Protein AF-T0N197-F1 (afdb_monomer_lite)

Foldseek 3Di:
DDWDKFFKAFQALHTFFIQTNVAFTAGPVLHTAWGADPQFIAGPVVLATAAGCDPQFGAGQCFAGQIGTPVDAAETDNDHDDGDDRDDDDDDDDRDDDPDDDDRPRHDDDYHPHHDPDHPVRSSVDD

Secondary structure (DSSP, 8-state):
-PPPEEEEE-TT--EEEEEETTTEEEETT--EEEEEETTEEEETTT--EEEEEETTEEE-TTS-EEEB-TTS--B---SPPPPPPPPPPPPPPPPPP-SSPPPP-SSPPPPBS-B-SS-HHHHHT--

Sequence (127 aa):
MALVLDPLYDKNANFVGWLEDRSYVFDRNLKWVAYIFNNYVWAVKTQKWIGELRGTNLLDRDGKIVAWSTSGPVIGTLNPMEEPLNVGLPLMPAPPLIEGIPLNPGFAPEPIGEWSTLSFNQWLNQR

Structure (mmCIF, N/CA/C/O backbone):
data_AF-T0N197-F1
#
_entry.id   AF-T0N197-F1
#
loop_
_atom_site.group_PDB
_atom_site.id
_atom_site.type_symbol
_atom_site.label_atom_id
_atom_site.label_alt_id
_atom_site.label_comp_id
_atom_site.label_asym_id
_atom_site.label_entity_id
_atom_site.label_seq_id
_atom_site.pdbx_PDB_ins_code
_atom_site.Cartn_x
_atom_site.Cartn_y
_atom_site.Cartn_z
_atom_site.occupancy
_atom_site.B_iso_or_equiv
_atom_site.auth_seq_id
_atom_site.auth_comp_id
_atom_site.auth_asym_id
_atom_site.auth_atom_id
_atom_site.pdbx_PDB_model_num
ATOM 1 N N . MET A 1 1 ? -13.252 -18.610 -8.872 1.00 46.31 1 MET A N 1
ATOM 2 C CA . MET A 1 1 ? -12.359 -17.570 -9.426 1.00 46.31 1 MET A CA 1
ATOM 3 C C . MET A 1 1 ? -11.280 -17.331 -8.390 1.00 46.31 1 MET A C 1
ATOM 5 O O . MET A 1 1 ? -11.634 -17.242 -7.222 1.00 46.31 1 MET A O 1
ATOM 9 N N . ALA A 1 2 ? -10.003 -17.353 -8.771 1.00 59.47 2 ALA A N 1
ATOM 10 C CA . ALA A 1 2 ? -8.927 -17.011 -7.842 1.00 59.47 2 ALA A CA 1
ATOM 11 C C . ALA A 1 2 ? -8.971 -15.499 -7.583 1.00 59.47 2 ALA A C 1
ATOM 13 O O . ALA A 1 2 ? -9.165 -14.736 -8.530 1.00 59.47 2 ALA A O 1
ATOM 14 N N . LEU A 1 3 ? -8.848 -15.088 -6.321 1.00 75.38 3 LEU A N 1
ATOM 15 C CA . LEU A 1 3 ? -8.694 -13.679 -5.969 1.00 75.38 3 LEU A CA 1
ATOM 16 C C . LEU A 1 3 ? -7.364 -13.181 -6.545 1.00 75.38 3 LEU A C 1
ATOM 18 O O . LEU A 1 3 ? -6.361 -13.896 -6.494 1.00 75.38 3 LEU A O 1
ATOM 22 N N . VAL A 1 4 ? -7.363 -11.982 -7.127 1.00 87.69 4 VAL A N 1
ATOM 23 C CA . VAL A 1 4 ? -6.132 -11.358 -7.623 1.00 87.69 4 VAL A CA 1
ATOM 24 C C . VAL A 1 4 ? -5.375 -10.808 -6.423 1.00 87.69 4 VAL A C 1
ATOM 26 O O . VAL A 1 4 ? -5.927 -10.014 -5.664 1.00 87.69 4 VAL A O 1
ATOM 29 N N . LEU A 1 5 ? -4.126 -11.235 -6.245 1.00 93.00 5 LEU A N 1
ATOM 30 C CA . LEU A 1 5 ? -3.276 -10.789 -5.151 1.00 93.00 5 LEU A CA 1
ATOM 31 C C . LEU A 1 5 ? -2.012 -10.138 -5.712 1.00 93.00 5 LEU A C 1
ATOM 33 O O . LEU A 1 5 ? -1.116 -10.814 -6.213 1.00 93.00 5 LEU A O 1
ATOM 37 N N . ASP A 1 6 ? -1.956 -8.816 -5.610 1.00 95.44 6 ASP A N 1
ATOM 38 C CA . ASP A 1 6 ? -0.889 -7.998 -6.165 1.00 95.44 6 ASP A CA 1
ATOM 39 C C . ASP A 1 6 ? 0.110 -7.605 -5.064 1.00 95.44 6 ASP A C 1
ATOM 41 O O . ASP A 1 6 ? -0.287 -7.026 -4.045 1.00 95.44 6 ASP A O 1
ATOM 45 N N . PRO A 1 7 ? 1.415 -7.878 -5.227 1.00 97.00 7 PRO A N 1
ATOM 46 C CA . PRO A 1 7 ? 2.418 -7.390 -4.294 1.00 97.00 7 PRO A CA 1
ATOM 47 C C . PRO A 1 7 ? 2.559 -5.872 -4.417 1.00 97.00 7 PRO A C 1
ATOM 49 O O . PRO A 1 7 ? 2.555 -5.320 -5.522 1.00 97.00 7 PRO A O 1
ATOM 52 N N . LEU A 1 8 ? 2.695 -5.207 -3.271 1.00 98.06 8 LEU A N 1
ATOM 53 C CA . LEU A 1 8 ? 2.890 -3.768 -3.160 1.00 98.06 8 LEU A CA 1
ATOM 54 C C . LEU A 1 8 ? 4.325 -3.449 -2.747 1.00 98.06 8 LEU A C 1
ATOM 56 O O . LEU A 1 8 ? 4.868 -4.040 -1.807 1.00 98.06 8 LEU A O 1
ATOM 60 N N . TYR A 1 9 ? 4.901 -2.453 -3.408 1.00 98.44 9 TYR A N 1
ATOM 61 C CA . TYR A 1 9 ? 6.260 -1.972 -3.198 1.00 98.44 9 TYR A CA 1
ATOM 62 C C . TYR A 1 9 ? 6.272 -0.471 -2.910 1.00 98.44 9 TYR A C 1
ATOM 64 O O . TYR A 1 9 ? 5.427 0.264 -3.416 1.00 98.44 9 TYR A O 1
ATOM 72 N N . ASP A 1 10 ? 7.229 -0.003 -2.110 1.00 97.94 10 ASP A N 1
ATOM 73 C CA . ASP A 1 10 ? 7.458 1.431 -1.896 1.00 97.94 10 ASP A CA 1
ATOM 74 C C . ASP A 1 10 ? 8.279 2.073 -3.038 1.00 97.94 10 ASP A C 1
ATOM 76 O O . ASP A 1 10 ? 8.696 1.415 -3.999 1.00 97.94 10 ASP A O 1
ATOM 80 N N . LYS A 1 11 ? 8.551 3.380 -2.919 1.00 96.94 11 LYS A N 1
ATOM 81 C CA . LYS A 1 11 ? 9.382 4.149 -3.868 1.00 96.94 11 LYS A CA 1
ATOM 82 C C . LYS A 1 11 ? 10.826 3.653 -4.015 1.00 96.94 11 LYS A C 1
ATOM 84 O O . LYS A 1 11 ? 11.503 4.015 -4.969 1.00 96.94 11 LYS A O 1
ATOM 89 N N . ASN A 1 12 ? 11.306 2.852 -3.066 1.00 97.00 12 ASN A N 1
ATOM 90 C CA . ASN A 1 12 ? 12.627 2.229 -3.091 1.00 97.00 12 ASN A CA 1
ATOM 91 C C . ASN A 1 12 ? 12.545 0.765 -3.560 1.00 97.00 12 ASN A C 1
ATOM 93 O O . ASN A 1 12 ? 13.508 0.018 -3.402 1.00 97.00 12 ASN A O 1
ATOM 97 N N . ALA A 1 13 ? 11.402 0.349 -4.116 1.00 96.94 13 ALA A N 1
ATOM 98 C CA . ALA A 1 13 ? 11.140 -1.013 -4.568 1.00 96.94 13 ALA A CA 1
ATOM 99 C C . ALA A 1 13 ? 11.189 -2.073 -3.446 1.00 96.94 13 ALA A C 1
ATOM 101 O O . ALA A 1 13 ? 11.388 -3.259 -3.714 1.00 96.94 13 ALA A O 1
ATOM 102 N N . ASN A 1 14 ? 10.979 -1.680 -2.185 1.00 97.62 14 ASN A N 1
ATOM 103 C CA . ASN A 1 14 ? 10.868 -2.628 -1.080 1.00 97.62 14 ASN A CA 1
ATOM 104 C C . ASN A 1 14 ? 9.441 -3.143 -0.961 1.00 97.62 14 ASN A C 1
ATOM 106 O O . ASN A 1 14 ? 8.505 -2.349 -0.911 1.00 97.62 14 ASN A O 1
ATOM 110 N N . PHE A 1 15 ? 9.277 -4.458 -0.835 1.00 97.88 15 PHE A N 1
ATOM 111 C CA . PHE A 1 15 ? 7.986 -5.069 -0.544 1.00 97.88 15 PHE A CA 1
ATOM 112 C C . PHE A 1 15 ? 7.406 -4.553 0.786 1.00 97.88 15 PHE A C 1
ATOM 114 O O . PHE A 1 15 ? 8.062 -4.627 1.831 1.00 97.88 15 PHE A O 1
ATOM 121 N N . VAL A 1 16 ? 6.169 -4.047 0.755 1.00 98.12 16 VAL A N 1
ATOM 122 C CA . VAL A 1 16 ? 5.477 -3.458 1.919 1.00 98.12 16 VAL A CA 1
ATOM 123 C C . VAL A 1 16 ? 4.173 -4.158 2.291 1.00 98.12 16 VAL A C 1
ATOM 125 O O . VAL A 1 16 ? 3.727 -4.025 3.433 1.00 98.12 16 VAL A O 1
ATOM 128 N N . GLY A 1 17 ? 3.584 -4.937 1.385 1.00 97.56 17 GLY A N 1
ATOM 129 C CA . GLY A 1 17 ? 2.310 -5.598 1.637 1.00 97.56 17 GLY A CA 1
ATOM 130 C C . GLY A 1 17 ? 1.640 -6.104 0.370 1.00 97.56 17 GLY A C 1
ATOM 131 O O . GLY A 1 17 ? 2.272 -6.213 -0.676 1.00 97.56 17 GLY A O 1
ATOM 132 N N . TRP A 1 18 ? 0.350 -6.385 0.465 1.00 97.56 18 TRP A N 1
ATOM 133 C CA . TRP A 1 18 ? -0.449 -6.943 -0.619 1.00 97.56 18 TRP A CA 1
ATOM 134 C C . TRP A 1 18 ? -1.705 -6.120 -0.862 1.00 97.56 18 TRP A C 1
ATOM 136 O O . TRP A 1 18 ? -2.313 -5.623 0.086 1.00 97.56 18 TRP A O 1
ATOM 146 N N . LEU A 1 19 ? -2.107 -6.032 -2.124 1.00 97.12 19 LEU A N 1
ATOM 147 C CA . LEU A 1 19 ? -3.417 -5.575 -2.559 1.00 97.12 19 LEU A CA 1
ATOM 148 C C . LEU A 1 19 ? -4.216 -6.799 -3.009 1.00 97.12 19 LEU A C 1
ATOM 150 O O . LEU A 1 19 ? -3.875 -7.436 -4.001 1.00 97.12 19 LEU A O 1
ATOM 154 N N . GLU A 1 20 ? -5.273 -7.129 -2.279 1.00 95.38 20 GLU A N 1
ATOM 155 C CA . GLU A 1 20 ? -6.179 -8.221 -2.625 1.00 95.38 20 GLU A CA 1
ATOM 156 C C . GLU A 1 20 ? -7.426 -7.656 -3.303 1.00 95.38 20 GLU A C 1
ATOM 158 O O . GLU A 1 20 ? -8.127 -6.808 -2.741 1.00 95.38 20 GLU A O 1
ATOM 163 N N . ASP A 1 21 ? -7.670 -8.116 -4.529 1.00 92.19 21 ASP A N 1
ATOM 164 C CA . ASP A 1 21 ? -8.856 -7.846 -5.347 1.00 92.19 21 ASP A CA 1
ATOM 165 C C . ASP A 1 21 ? -9.270 -6.366 -5.379 1.00 92.19 21 ASP A C 1
ATOM 167 O O . ASP A 1 21 ? -10.450 -6.012 -5.355 1.00 92.19 21 ASP A O 1
ATOM 171 N N . ARG A 1 22 ? -8.270 -5.471 -5.347 1.00 93.38 22 ARG A N 1
ATOM 172 C CA . ARG A 1 22 ? -8.447 -4.006 -5.303 1.00 93.38 22 ARG A CA 1
ATOM 173 C C . ARG A 1 22 ? -9.373 -3.515 -4.179 1.00 93.38 22 ARG A C 1
ATOM 175 O O . ARG A 1 22 ? -9.865 -2.391 -4.239 1.00 93.38 22 ARG A O 1
ATOM 182 N N . SER A 1 23 ? -9.581 -4.337 -3.154 1.00 94.25 23 SER A N 1
ATOM 183 C CA . SER A 1 23 ? -10.574 -4.132 -2.097 1.00 94.25 23 SER A CA 1
ATOM 184 C C . SER A 1 23 ? -9.934 -4.100 -0.714 1.00 94.25 23 SER A C 1
ATOM 186 O O . SER A 1 23 ? -10.370 -3.341 0.155 1.00 94.25 23 SER A O 1
ATOM 188 N N . TYR A 1 24 ? -8.865 -4.869 -0.504 1.00 96.38 24 TYR A N 1
ATOM 189 C CA . TYR A 1 24 ? -8.208 -4.982 0.793 1.00 96.38 24 TYR A CA 1
ATOM 190 C C . TYR A 1 24 ? -6.700 -4.825 0.673 1.00 96.38 24 TYR A C 1
ATOM 192 O O . TYR A 1 24 ? -6.081 -5.266 -0.293 1.00 96.38 24 TYR A O 1
ATOM 200 N N . VAL A 1 25 ? -6.105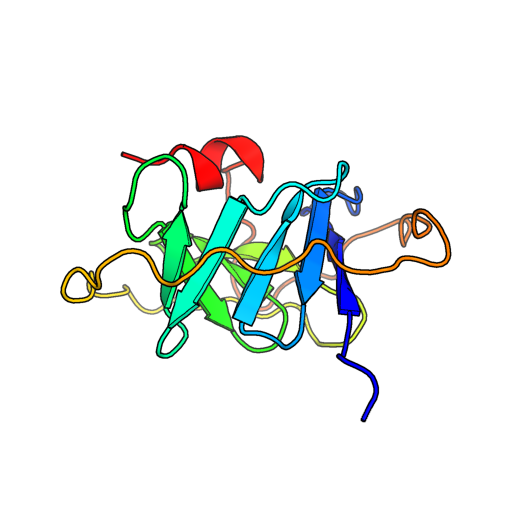 -4.201 1.686 1.00 97.88 25 VAL A N 1
ATOM 201 C CA . VAL A 1 25 ? -4.658 -4.050 1.805 1.00 97.88 25 VAL A CA 1
ATOM 202 C C . VAL A 1 25 ? -4.189 -4.795 3.041 1.00 97.88 25 VAL A C 1
ATOM 204 O O . VAL A 1 25 ? -4.677 -4.558 4.154 1.00 97.88 25 VAL A O 1
ATOM 207 N N . PHE A 1 26 ? -3.206 -5.663 2.841 1.00 97.88 26 PHE A N 1
ATOM 208 C CA . PHE A 1 26 ? -2.557 -6.424 3.897 1.00 97.88 26 PHE A CA 1
ATOM 209 C C . PHE A 1 26 ? -1.102 -5.988 4.053 1.00 97.88 26 PHE A C 1
ATOM 211 O O . PHE A 1 26 ? -0.441 -5.657 3.072 1.00 97.88 26 PHE A O 1
ATOM 218 N N . ASP A 1 27 ? -0.585 -5.987 5.281 1.00 97.31 27 ASP A N 1
ATOM 219 C CA . ASP A 1 27 ? 0.845 -5.776 5.517 1.00 97.31 27 ASP A CA 1
ATOM 220 C C . ASP A 1 27 ? 1.670 -7.029 5.159 1.00 97.31 27 ASP A C 1
ATOM 222 O O . ASP A 1 27 ? 1.146 -8.081 4.782 1.00 97.31 27 ASP A O 1
ATOM 226 N N . ARG A 1 28 ? 2.994 -6.942 5.321 1.00 96.06 28 ARG A N 1
ATOM 227 C CA . ARG A 1 28 ? 3.921 -8.071 5.101 1.00 96.06 28 ARG A CA 1
ATOM 228 C C . ARG A 1 28 ? 3.629 -9.308 5.962 1.00 96.06 28 ARG A C 1
ATOM 230 O O . ARG A 1 28 ? 4.100 -10.389 5.630 1.00 96.06 28 ARG A O 1
ATOM 237 N N . ASN A 1 29 ? 2.898 -9.149 7.066 1.00 95.69 29 ASN A N 1
ATOM 238 C CA . ASN A 1 29 ? 2.510 -10.222 7.982 1.00 95.69 29 ASN A CA 1
ATOM 239 C C . ASN A 1 29 ? 1.071 -10.700 7.736 1.00 95.69 29 ASN A C 1
ATOM 241 O O . ASN A 1 29 ? 0.508 -11.376 8.598 1.00 95.69 29 ASN A O 1
ATOM 245 N N . LEU A 1 30 ? 0.463 -10.319 6.608 1.00 95.00 30 LEU A N 1
ATOM 246 C CA . LEU A 1 30 ? -0.921 -10.634 6.252 1.00 95.00 30 LEU A CA 1
ATOM 247 C C . LEU A 1 30 ? -1.954 -10.079 7.241 1.00 95.00 30 LEU A C 1
ATOM 249 O O . LEU A 1 30 ? -3.067 -10.594 7.354 1.00 95.00 30 LEU A O 1
ATOM 253 N N . LYS A 1 31 ? -1.615 -9.005 7.961 1.00 96.88 31 LYS A N 1
ATOM 254 C CA . LYS A 1 31 ? -2.589 -8.270 8.768 1.00 96.88 31 LYS A CA 1
ATOM 255 C C . LYS A 1 31 ? -3.358 -7.323 7.870 1.00 96.88 31 LYS A C 1
ATOM 257 O O . LYS A 1 31 ? -2.755 -6.554 7.127 1.00 96.88 31 LYS A O 1
ATOM 262 N N . TRP A 1 32 ? -4.681 -7.344 7.976 1.00 97.44 32 TRP A N 1
ATOM 263 C CA . TRP A 1 32 ? -5.538 -6.387 7.289 1.00 97.44 32 TRP A CA 1
ATOM 264 C C . TRP A 1 32 ? -5.319 -4.980 7.863 1.00 97.44 32 TRP A C 1
ATOM 266 O O . TRP A 1 32 ? -5.53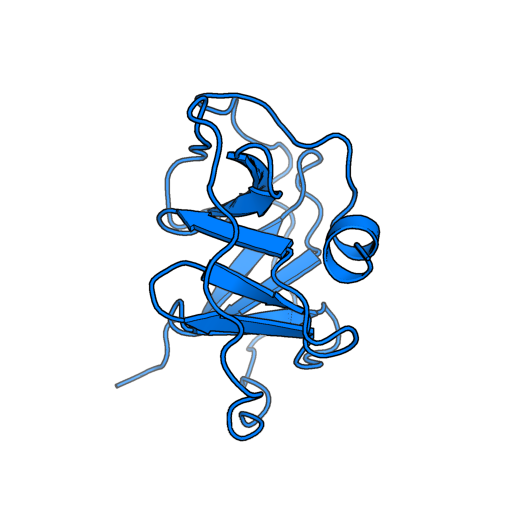8 -4.750 9.055 1.00 97.44 32 TRP A O 1
ATOM 276 N N . VAL A 1 33 ? -4.838 -4.052 7.032 1.00 97.75 33 VAL A N 1
ATOM 277 C CA . VAL A 1 33 ? -4.417 -2.707 7.468 1.00 97.75 33 VAL A CA 1
ATOM 278 C C . VAL A 1 33 ? -5.196 -1.576 6.813 1.00 97.75 33 VAL A C 1
ATOM 280 O O . VAL A 1 33 ? -5.336 -0.515 7.427 1.00 97.75 33 VAL A O 1
ATOM 283 N N . ALA A 1 34 ? -5.733 -1.790 5.614 1.00 97.44 34 ALA A N 1
ATOM 284 C CA . ALA A 1 34 ? -6.607 -0.830 4.956 1.00 97.44 34 ALA A CA 1
ATOM 285 C C . ALA A 1 34 ? -7.646 -1.522 4.069 1.00 97.44 34 ALA A C 1
ATOM 287 O O . ALA A 1 34 ? -7.487 -2.678 3.670 1.00 97.44 34 ALA A O 1
ATOM 288 N N . TYR A 1 35 ? -8.719 -0.803 3.764 1.00 96.69 35 TYR A N 1
ATOM 289 C CA . TYR A 1 35 ? -9.754 -1.244 2.835 1.00 96.69 35 TYR A CA 1
ATOM 290 C C . TYR A 1 35 ? -10.071 -0.149 1.826 1.00 96.69 35 TYR A C 1
ATOM 292 O O . TYR A 1 35 ? -9.854 1.035 2.097 1.00 96.69 35 TYR A O 1
ATOM 300 N N . ILE A 1 36 ? -10.564 -0.562 0.663 1.00 96.06 36 ILE A N 1
ATOM 301 C CA . ILE A 1 36 ? -10.917 0.318 -0.442 1.00 96.06 36 ILE A CA 1
ATOM 302 C C . ILE A 1 36 ? -12.432 0.311 -0.631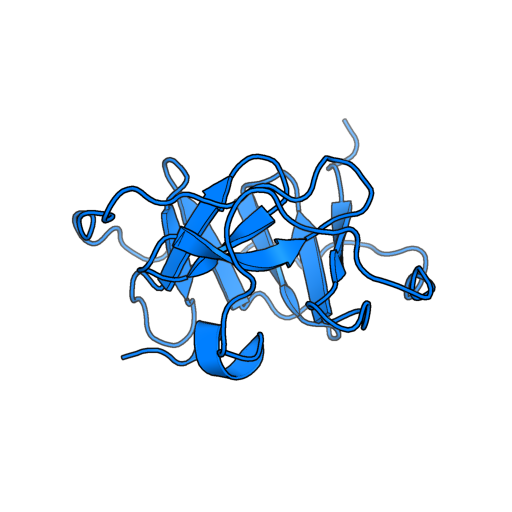 1.00 96.06 36 ILE A C 1
ATOM 304 O O . ILE A 1 36 ? -13.059 -0.742 -0.714 1.00 96.06 36 ILE A O 1
ATOM 308 N N . PHE A 1 37 ? -13.021 1.501 -0.714 1.00 93.19 37 PHE A N 1
ATOM 309 C CA . PHE A 1 37 ? -14.432 1.690 -1.030 1.00 93.19 37 PHE A CA 1
ATOM 310 C C . PHE A 1 37 ? -14.590 2.900 -1.949 1.00 93.19 37 PHE A C 1
ATOM 312 O O . PHE A 1 37 ? -14.135 3.991 -1.613 1.00 93.19 37 PHE A O 1
ATOM 319 N N . ASN A 1 38 ? -15.219 2.717 -3.115 1.00 91.19 38 ASN A N 1
ATOM 320 C CA . ASN A 1 38 ? -15.313 3.746 -4.161 1.00 91.19 38 ASN A CA 1
ATOM 321 C C . ASN A 1 38 ? -13.950 4.390 -4.493 1.00 91.19 38 ASN A C 1
ATOM 323 O O . ASN A 1 38 ? -13.850 5.605 -4.610 1.00 91.19 38 ASN A O 1
ATOM 327 N N . ASN A 1 39 ? -12.898 3.571 -4.605 1.00 93.44 39 ASN A N 1
ATOM 328 C CA . ASN A 1 39 ? -11.493 3.971 -4.782 1.00 93.44 39 ASN A CA 1
ATOM 329 C C . ASN A 1 39 ? -10.859 4.740 -3.614 1.00 93.44 39 ASN A C 1
ATOM 331 O O . ASN A 1 39 ? -9.652 4.940 -3.628 1.00 93.44 39 ASN A O 1
ATOM 335 N N . TYR A 1 40 ? -11.597 5.110 -2.570 1.00 95.31 40 TYR A N 1
ATOM 336 C CA . TYR A 1 40 ? -11.011 5.704 -1.373 1.00 95.31 40 TYR A CA 1
ATOM 337 C C . TYR A 1 40 ? -10.436 4.635 -0.460 1.00 95.31 40 TYR A C 1
ATOM 339 O O . TYR A 1 40 ? -11.072 3.611 -0.210 1.00 95.31 40 TYR A O 1
ATOM 347 N N . VAL A 1 41 ? -9.249 4.901 0.073 1.00 96.56 41 VAL A N 1
ATOM 348 C CA . VAL A 1 41 ? -8.548 3.995 0.972 1.00 96.56 41 VAL A CA 1
ATOM 349 C C . VAL A 1 41 ? -8.688 4.481 2.402 1.00 96.56 41 VAL A C 1
ATOM 351 O O . VAL A 1 41 ? -8.453 5.652 2.711 1.00 96.56 41 VAL A O 1
ATOM 354 N N . TRP A 1 42 ? -9.044 3.556 3.281 1.00 96.44 42 TRP A N 1
ATOM 355 C CA . TRP A 1 42 ? -9.307 3.807 4.688 1.00 96.44 42 TRP A CA 1
ATOM 356 C C . TRP A 1 42 ? -8.401 2.943 5.553 1.00 96.44 42 TRP A C 1
ATOM 358 O O . TRP A 1 42 ? -8.356 1.723 5.393 1.00 96.44 42 TRP A O 1
ATOM 368 N N . ALA A 1 43 ? -7.701 3.560 6.503 1.00 96.44 43 ALA A N 1
ATOM 369 C CA . ALA A 1 43 ? -6.909 2.831 7.487 1.00 96.44 43 ALA A CA 1
ATOM 370 C C . ALA A 1 43 ? -7.827 2.104 8.478 1.00 96.44 43 ALA A C 1
ATOM 372 O O . ALA A 1 43 ? -8.657 2.730 9.136 1.00 96.44 43 ALA A O 1
ATOM 373 N N . VAL A 1 44 ? -7.614 0.802 8.679 1.00 95.19 44 VAL A N 1
ATOM 374 C CA . VAL A 1 44 ? -8.378 -0.000 9.655 1.00 95.19 44 VAL A CA 1
ATOM 375 C C . VAL A 1 44 ? -8.153 0.511 11.081 1.00 95.19 44 VAL A C 1
ATOM 377 O O . VAL A 1 44 ? -9.089 0.628 11.867 1.00 95.19 44 VAL A O 1
ATOM 380 N N . LYS A 1 45 ? -6.903 0.854 11.416 1.00 93.88 45 LYS A N 1
ATOM 381 C CA . LYS A 1 45 ? -6.511 1.260 12.773 1.00 93.88 45 LYS A CA 1
ATOM 382 C C . LYS A 1 45 ? -7.095 2.611 13.190 1.00 93.88 45 LYS A C 1
ATOM 384 O O . LYS A 1 45 ? -7.506 2.758 14.336 1.00 93.88 45 LYS A O 1
ATOM 389 N N . THR A 1 46 ? -7.066 3.604 12.301 1.00 92.06 46 THR A N 1
ATOM 390 C CA . THR A 1 46 ? -7.524 4.969 12.611 1.00 92.06 46 THR A CA 1
ATOM 391 C C . THR A 1 46 ? -8.957 5.229 12.158 1.00 92.06 46 THR A C 1
ATOM 393 O O . THR A 1 46 ? -9.547 6.203 12.613 1.00 92.06 46 THR A O 1
ATOM 396 N N . GLN A 1 47 ? -9.524 4.372 11.298 1.00 91.12 47 GLN A N 1
ATOM 397 C CA . GLN A 1 47 ? -10.835 4.560 10.660 1.00 91.12 47 GLN A CA 1
ATOM 398 C C . GLN A 1 47 ? -10.941 5.910 9.936 1.00 91.12 47 GLN A C 1
ATOM 400 O O . GLN A 1 47 ? -11.983 6.568 9.920 1.00 91.12 47 GLN A O 1
ATOM 405 N N . LYS A 1 48 ? -9.818 6.344 9.362 1.00 93.56 48 LYS A N 1
ATOM 406 C CA . LYS A 1 48 ? -9.694 7.585 8.606 1.00 93.56 48 LYS A CA 1
ATOM 407 C C . LYS A 1 48 ? -9.375 7.281 7.158 1.00 93.56 48 LYS A C 1
ATOM 409 O O . LYS A 1 48 ? -8.658 6.324 6.860 1.00 93.56 48 LYS A O 1
ATOM 414 N N . TRP A 1 49 ? -9.877 8.140 6.283 1.00 95.38 49 TRP A N 1
ATOM 415 C CA . TRP A 1 49 ? -9.461 8.191 4.895 1.00 95.38 49 TRP A CA 1
ATOM 416 C C . TRP A 1 49 ? -7.982 8.581 4.835 1.00 95.38 49 TRP A C 1
ATOM 418 O O . TRP A 1 49 ? -7.548 9.494 5.542 1.00 95.38 49 TRP A O 1
ATOM 428 N N . ILE A 1 50 ? -7.196 7.871 4.033 1.00 96.00 50 ILE A N 1
ATOM 429 C CA . ILE A 1 50 ? -5.740 8.059 3.932 1.00 96.00 50 ILE A CA 1
ATOM 430 C C . ILE A 1 50 ? -5.258 8.331 2.501 1.00 96.00 50 ILE A C 1
ATOM 432 O O . ILE A 1 50 ? -4.084 8.647 2.321 1.00 96.00 50 ILE A O 1
ATOM 436 N N . GLY A 1 51 ? -6.153 8.261 1.512 1.00 95.81 51 GLY A N 1
ATOM 437 C CA . GLY A 1 51 ? -5.882 8.538 0.098 1.00 95.81 51 GLY A CA 1
ATOM 438 C C . GLY A 1 51 ? -6.755 7.692 -0.832 1.00 95.81 51 GLY A C 1
ATOM 439 O O . GLY A 1 51 ? -7.856 7.293 -0.449 1.00 95.81 51 GLY A O 1
ATOM 440 N N . GLU A 1 52 ? -6.301 7.411 -2.050 1.00 95.75 52 GLU A N 1
ATOM 441 C CA . GLU A 1 52 ? -7.041 6.591 -3.027 1.00 95.75 52 GLU A CA 1
ATOM 442 C C . GLU A 1 52 ? -6.239 5.409 -3.564 1.00 95.75 52 GLU A C 1
ATOM 444 O O . GLU A 1 52 ? -5.014 5.353 -3.478 1.00 95.75 52 GLU A O 1
ATOM 449 N N . LEU A 1 53 ? -6.966 4.459 -4.142 1.00 96.56 53 LEU A N 1
ATOM 450 C CA . LEU A 1 53 ? -6.442 3.447 -5.031 1.00 96.56 53 LEU A CA 1
ATOM 451 C C . LEU A 1 53 ? -6.656 3.917 -6.471 1.00 96.56 53 LEU A C 1
ATOM 453 O O . LEU A 1 53 ? -7.791 4.077 -6.922 1.00 96.56 53 LEU A O 1
ATOM 457 N N . ARG A 1 54 ? -5.564 4.057 -7.221 1.00 95.00 54 ARG A N 1
ATOM 458 C CA . ARG A 1 54 ? -5.589 4.372 -8.650 1.00 95.00 54 ARG A CA 1
ATOM 459 C C . ARG A 1 54 ? -4.928 3.257 -9.452 1.00 95.00 54 ARG A C 1
ATOM 461 O O . ARG A 1 54 ? -3.704 3.128 -9.503 1.00 95.00 54 ARG A O 1
ATOM 468 N N . GLY A 1 55 ? -5.754 2.430 -10.092 1.00 93.50 55 GLY A N 1
ATOM 469 C CA . GLY A 1 55 ? -5.288 1.192 -10.719 1.00 93.50 55 GLY A CA 1
ATOM 470 C C . GLY A 1 55 ? -4.802 0.215 -9.649 1.00 93.50 55 GLY A C 1
ATOM 471 O O . GLY A 1 55 ? -5.615 -0.339 -8.916 1.00 93.50 55 GLY A O 1
ATOM 472 N N . THR A 1 56 ? -3.487 0.030 -9.558 1.00 95.25 56 THR A N 1
ATOM 473 C CA . THR A 1 56 ? -2.809 -0.766 -8.519 1.00 95.25 56 THR A CA 1
ATOM 474 C C . THR A 1 56 ? -1.895 0.085 -7.622 1.00 95.25 56 THR A C 1
ATOM 476 O O . THR A 1 56 ? -1.085 -0.453 -6.871 1.00 95.25 56 THR A O 1
ATOM 479 N N . ASN A 1 57 ? -2.011 1.417 -7.697 1.00 97.56 57 ASN A N 1
ATOM 480 C CA . ASN A 1 57 ? -1.223 2.364 -6.909 1.00 97.56 57 ASN A CA 1
ATOM 481 C C . ASN A 1 57 ? -2.027 2.873 -5.716 1.00 97.56 57 ASN A C 1
ATOM 483 O O . ASN A 1 57 ? -3.147 3.352 -5.887 1.00 97.56 57 ASN A O 1
ATOM 487 N N . LEU A 1 58 ? -1.438 2.815 -4.526 1.00 98.06 58 LEU A N 1
ATOM 488 C CA . LEU A 1 58 ? -1.962 3.450 -3.323 1.00 98.06 58 LEU A CA 1
ATOM 489 C C . LEU A 1 58 ? -1.386 4.857 -3.222 1.00 98.06 58 LEU A C 1
ATOM 491 O O . LEU A 1 58 ? -0.164 5.025 -3.209 1.00 98.06 58 LEU A O 1
ATOM 495 N N . LEU A 1 59 ? -2.264 5.848 -3.153 1.00 97.56 59 LEU A N 1
ATOM 496 C CA . LEU A 1 59 ? -1.914 7.259 -3.079 1.00 97.56 59 LEU A CA 1
ATOM 497 C C . LEU A 1 59 ? -2.139 7.802 -1.665 1.00 97.56 59 LEU A C 1
ATOM 499 O O . LEU A 1 59 ? -2.954 7.271 -0.907 1.00 97.56 59 LEU A O 1
ATOM 503 N N . ASP A 1 60 ? -1.425 8.864 -1.302 1.00 96.25 60 ASP A N 1
ATOM 504 C CA . ASP A 1 60 ? -1.761 9.685 -0.137 1.00 96.25 60 ASP A CA 1
ATOM 505 C C . ASP A 1 60 ? -2.901 10.672 -0.445 1.00 96.25 60 ASP A C 1
ATOM 507 O O . ASP A 1 60 ? -3.464 10.681 -1.541 1.00 96.25 60 ASP A O 1
ATOM 511 N N . ARG A 1 61 ? -3.280 11.484 0.548 1.00 94.81 61 ARG A N 1
ATOM 512 C CA . ARG A 1 61 ? -4.359 12.479 0.426 1.00 94.81 61 ARG A CA 1
ATOM 513 C C . ARG A 1 61 ? -4.047 13.596 -0.580 1.00 94.81 61 ARG A C 1
ATOM 515 O O . ARG A 1 61 ? -4.974 14.247 -1.050 1.00 94.81 61 ARG A O 1
ATOM 522 N N . ASP A 1 62 ? -2.773 13.790 -0.919 1.00 93.94 62 ASP A N 1
ATOM 523 C CA . ASP A 1 62 ? -2.316 14.769 -1.908 1.00 93.94 62 ASP A CA 1
ATOM 524 C C . ASP A 1 62 ? -2.183 14.147 -3.310 1.00 93.94 62 ASP A C 1
ATOM 526 O O . ASP A 1 62 ? -1.736 14.812 -4.245 1.00 93.94 62 ASP A O 1
ATOM 530 N N . GLY A 1 63 ? -2.543 12.867 -3.472 1.00 95.12 63 GLY A N 1
ATOM 531 C CA . GLY A 1 63 ? -2.475 12.167 -4.748 1.00 95.12 63 GLY A CA 1
ATOM 532 C C . GLY A 1 63 ? -1.098 11.610 -5.110 1.00 95.12 63 GLY A C 1
ATOM 533 O O . GLY A 1 63 ? -0.895 11.151 -6.241 1.00 95.12 63 GLY A O 1
ATOM 534 N N . LYS A 1 64 ? -0.139 11.623 -4.180 1.00 96.31 64 LYS A N 1
ATOM 535 C CA . LYS A 1 64 ? 1.225 11.132 -4.415 1.00 96.31 64 LYS A CA 1
ATOM 536 C C . LYS A 1 64 ? 1.315 9.642 -4.133 1.00 96.31 64 LYS A C 1
ATOM 538 O O . LYS A 1 64 ? 0.681 9.136 -3.211 1.00 96.31 64 LYS A O 1
ATOM 543 N N . ILE A 1 65 ? 2.130 8.919 -4.899 1.00 97.75 65 ILE A N 1
ATOM 544 C CA . ILE A 1 65 ? 2.197 7.456 -4.792 1.00 97.75 65 ILE A CA 1
ATOM 545 C C . ILE A 1 65 ? 2.940 7.042 -3.521 1.00 97.75 65 ILE A C 1
ATOM 547 O O . ILE A 1 65 ? 4.095 7.408 -3.310 1.00 97.75 65 ILE A O 1
ATOM 551 N N . VAL A 1 66 ? 2.293 6.234 -2.690 1.00 98.06 66 VAL A N 1
ATOM 552 C CA . VAL A 1 66 ? 2.860 5.645 -1.469 1.00 98.06 66 VAL A CA 1
ATOM 553 C C . VAL A 1 66 ? 3.369 4.237 -1.742 1.00 98.06 66 VAL A C 1
ATOM 555 O O . VAL A 1 66 ? 4.461 3.873 -1.300 1.00 98.06 66 VAL A O 1
ATOM 558 N N . ALA A 1 67 ? 2.580 3.449 -2.470 1.00 98.25 67 ALA A N 1
ATOM 559 C CA . ALA A 1 67 ? 2.947 2.104 -2.877 1.00 98.25 67 ALA A CA 1
ATOM 560 C C . ALA A 1 67 ? 2.368 1.765 -4.253 1.00 98.25 67 ALA A C 1
ATOM 562 O O . ALA A 1 67 ? 1.333 2.296 -4.651 1.00 98.25 67 ALA A O 1
ATOM 563 N N . TRP A 1 68 ? 3.033 0.867 -4.966 1.00 97.81 68 TRP A N 1
ATOM 564 C CA . TRP A 1 68 ? 2.690 0.472 -6.331 1.00 97.81 68 TRP A CA 1
ATOM 565 C C . TRP A 1 68 ? 2.826 -1.039 -6.508 1.00 97.81 68 TRP A C 1
ATOM 567 O O . TRP A 1 68 ? 3.495 -1.702 -5.717 1.00 97.81 68 TRP A O 1
ATOM 577 N N . SER A 1 69 ? 2.216 -1.580 -7.561 1.00 96.75 69 SER A N 1
ATOM 578 C CA . SER A 1 69 ? 2.373 -2.982 -7.953 1.00 96.75 69 SER A CA 1
ATOM 579 C C . SER A 1 69 ? 2.955 -3.107 -9.356 1.00 96.75 69 SER A C 1
ATOM 581 O O . SER A 1 69 ? 2.655 -2.296 -10.230 1.00 96.75 69 SER A O 1
ATOM 583 N N . THR A 1 70 ? 3.726 -4.168 -9.595 1.00 94.56 70 THR A N 1
ATOM 584 C CA . THR A 1 70 ? 4.300 -4.510 -10.907 1.00 94.56 70 THR A CA 1
ATOM 585 C C . THR A 1 70 ? 3.251 -4.903 -11.950 1.00 94.56 70 THR A C 1
ATOM 587 O O . THR A 1 70 ? 3.556 -4.921 -13.140 1.00 94.56 70 THR A O 1
ATOM 590 N N . SER A 1 71 ? 2.013 -5.171 -11.527 1.00 92.69 71 SER A N 1
ATOM 591 C CA . SER A 1 71 ? 0.880 -5.513 -12.397 1.00 92.69 71 SER A CA 1
ATOM 592 C C . SER A 1 71 ? 0.322 -4.322 -13.197 1.00 92.69 71 SER A C 1
ATOM 594 O O . SER A 1 71 ? -0.599 -4.498 -13.996 1.00 92.69 71 SER A O 1
ATOM 596 N N . GLY A 1 72 ? 0.839 -3.103 -12.997 1.00 91.00 72 GLY A N 1
ATOM 597 C CA . GLY A 1 72 ? 0.360 -1.903 -13.682 1.00 91.00 72 GLY A CA 1
ATOM 598 C C . GLY A 1 72 ? 1.369 -0.748 -13.704 1.00 91.00 72 GLY A C 1
ATOM 599 O O . GLY A 1 72 ? 2.440 -0.839 -13.107 1.00 91.00 72 GLY A O 1
ATOM 600 N N . PRO A 1 73 ? 1.047 0.348 -14.413 1.00 93.69 73 PRO A N 1
ATOM 601 C CA . PRO A 1 73 ? 1.893 1.536 -14.449 1.00 93.69 73 PRO A CA 1
ATOM 602 C C . PRO A 1 73 ? 1.860 2.295 -13.114 1.00 93.69 73 PRO A C 1
ATOM 604 O O . PRO A 1 73 ? 0.839 2.301 -12.422 1.00 93.69 73 PRO A O 1
ATOM 607 N N . VAL A 1 74 ? 2.946 3.005 -12.797 1.00 95.25 74 VAL A N 1
ATOM 608 C CA . VAL A 1 74 ? 3.055 3.840 -11.590 1.00 95.25 74 VAL A CA 1
ATOM 609 C C . VAL A 1 74 ? 2.482 5.232 -11.862 1.00 95.25 74 VAL A C 1
ATOM 611 O O . VAL A 1 74 ? 3.121 6.065 -12.507 1.00 95.25 74 VAL A O 1
ATOM 614 N N . ILE A 1 75 ? 1.248 5.474 -11.414 1.00 94.25 75 ILE A N 1
ATOM 615 C CA . ILE A 1 75 ? 0.487 6.689 -11.744 1.00 94.25 75 ILE A CA 1
ATOM 616 C C . ILE A 1 75 ? -0.151 7.273 -10.482 1.00 94.25 75 ILE A C 1
ATOM 618 O O . ILE A 1 75 ? -0.973 6.619 -9.841 1.00 94.25 75 ILE A O 1
ATOM 622 N N . GLY A 1 76 ? 0.196 8.522 -10.171 1.00 92.94 76 GLY A N 1
ATOM 623 C CA . GLY A 1 76 ? -0.429 9.348 -9.140 1.00 92.94 76 GLY A CA 1
ATOM 624 C C . GLY A 1 76 ? -1.417 10.352 -9.730 1.00 92.94 76 GLY A C 1
ATOM 625 O O . GLY A 1 76 ? -1.880 10.210 -10.864 1.00 92.94 76 GLY A O 1
ATOM 626 N N . THR A 1 77 ? -1.754 11.388 -8.970 1.00 90.69 77 THR A N 1
ATOM 627 C CA . THR A 1 77 ? -2.578 12.510 -9.429 1.00 90.69 77 THR A CA 1
ATOM 628 C C . THR A 1 77 ? -2.003 13.840 -8.952 1.00 90.69 77 THR A C 1
ATOM 630 O O . THR A 1 77 ? -1.325 13.902 -7.935 1.00 90.69 77 THR A O 1
ATOM 633 N N . LEU A 1 78 ? -2.257 14.900 -9.720 1.00 81.75 78 LEU A N 1
ATOM 634 C CA . LEU A 1 78 ? -1.932 16.283 -9.345 1.00 81.75 78 LEU A CA 1
ATOM 635 C C . LEU A 1 78 ? -3.169 17.045 -8.853 1.00 81.75 78 LEU A C 1
ATOM 637 O O . LEU A 1 78 ? -3.065 18.196 -8.435 1.00 81.75 78 LEU A O 1
ATOM 641 N N . ASN A 1 79 ? -4.348 16.426 -8.950 1.00 81.94 79 ASN A N 1
ATOM 642 C CA . ASN A 1 79 ? -5.592 17.051 -8.537 1.00 81.94 79 ASN A CA 1
ATOM 643 C C . ASN A 1 79 ? -5.750 16.916 -7.019 1.00 81.94 79 ASN A C 1
ATOM 645 O O . ASN A 1 79 ? -5.609 15.799 -6.514 1.00 81.94 79 ASN A O 1
ATOM 649 N N . PRO A 1 80 ? -6.097 18.005 -6.309 1.00 71.81 80 PRO A N 1
ATOM 650 C CA . PRO A 1 80 ? -6.467 17.925 -4.906 1.00 71.81 80 PRO A CA 1
ATOM 651 C C . PRO A 1 80 ? -7.624 16.946 -4.737 1.00 71.81 80 PRO A C 1
ATOM 653 O O . PRO A 1 80 ? -8.600 16.994 -5.491 1.00 71.81 80 PRO A O 1
ATOM 656 N N . MET A 1 81 ? -7.513 16.063 -3.753 1.00 81.69 81 MET A N 1
ATOM 657 C CA . MET A 1 81 ? -8.576 15.126 -3.431 1.00 81.69 81 MET A CA 1
ATOM 658 C C . MET A 1 81 ? -9.449 15.690 -2.318 1.00 81.69 81 MET A C 1
ATOM 660 O O . MET A 1 81 ? -8.950 16.156 -1.294 1.00 81.69 81 MET A O 1
ATOM 664 N N . GLU A 1 82 ? -10.762 15.618 -2.507 1.00 83.19 82 GLU A N 1
ATOM 665 C CA . GLU A 1 82 ? -11.714 15.945 -1.452 1.00 83.19 82 GLU A CA 1
ATOM 666 C C . GLU A 1 82 ? -11.883 14.751 -0.509 1.00 83.19 82 GLU A C 1
ATOM 668 O O 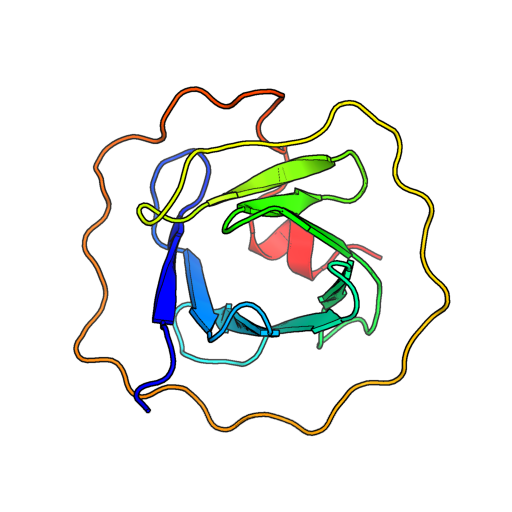. GLU A 1 82 ? -12.002 13.603 -0.953 1.00 83.19 82 GLU A O 1
ATOM 673 N N . GLU A 1 83 ? -11.893 15.026 0.799 1.00 86.75 83 GLU A N 1
ATOM 674 C CA . GLU A 1 83 ? -12.140 14.001 1.809 1.00 86.75 83 GLU A CA 1
ATOM 675 C C . GLU A 1 83 ? -13.556 13.424 1.622 1.00 86.75 83 GLU A C 1
ATOM 677 O O . GLU A 1 83 ? -14.539 14.172 1.649 1.00 86.75 83 GLU A O 1
ATOM 682 N N . PRO A 1 84 ? -13.690 12.100 1.440 1.00 88.69 84 PRO A N 1
ATOM 683 C CA . PRO A 1 84 ? -14.987 11.458 1.303 1.00 88.69 84 PRO A CA 1
ATOM 684 C C . PRO A 1 84 ? -15.761 11.451 2.625 1.00 88.69 84 PRO A C 1
ATOM 686 O O . PRO A 1 84 ? -15.195 11.481 3.721 1.00 88.69 84 PRO A O 1
ATOM 689 N N . LEU A 1 85 ? -17.083 11.294 2.525 1.00 87.31 85 LEU A N 1
ATOM 690 C CA . LEU A 1 85 ? -17.915 10.970 3.683 1.00 87.31 85 LEU A CA 1
ATOM 691 C C . LEU A 1 85 ? -17.416 9.681 4.349 1.00 87.31 85 LEU A C 1
ATOM 693 O O . LEU A 1 85 ? -17.140 8.690 3.672 1.00 87.31 85 LEU A O 1
ATOM 697 N N . ASN A 1 86 ? -17.324 9.699 5.682 1.00 80.19 86 ASN A N 1
ATOM 698 C CA . ASN A 1 86 ? -16.847 8.552 6.444 1.00 80.19 86 ASN A CA 1
ATOM 699 C C . ASN A 1 86 ? -17.776 7.351 6.267 1.00 80.19 86 ASN A C 1
ATOM 701 O O . ASN A 1 86 ? -18.961 7.409 6.603 1.00 80.19 86 ASN A O 1
ATOM 705 N N . VAL A 1 87 ? -17.215 6.269 5.735 1.00 76.12 87 VAL A N 1
ATOM 706 C CA . VAL A 1 87 ? -17.879 4.977 5.631 1.00 76.12 87 VAL A CA 1
ATOM 707 C C . VAL A 1 87 ? -17.428 4.109 6.800 1.00 76.12 87 VAL A C 1
ATOM 709 O O . VAL A 1 87 ? -16.249 4.048 7.138 1.00 76.12 87 VAL A O 1
ATOM 712 N N . GLY A 1 88 ? -18.383 3.462 7.468 1.00 80.62 88 GLY A N 1
ATOM 713 C CA . GLY A 1 88 ? -18.071 2.566 8.580 1.00 80.62 88 GLY A CA 1
ATOM 714 C C . GLY A 1 88 ? -17.133 1.428 8.163 1.00 80.62 88 GLY A C 1
ATOM 715 O O . GLY A 1 88 ? -17.044 1.071 6.988 1.00 80.62 88 GLY A O 1
ATOM 716 N N . LEU A 1 89 ? -16.452 0.832 9.143 1.00 86.88 89 LEU A N 1
ATOM 717 C CA . LEU A 1 89 ? -15.550 -0.293 8.904 1.00 86.88 89 LEU A CA 1
ATOM 718 C C . LEU A 1 89 ? -16.336 -1.500 8.346 1.00 86.88 89 LEU A C 1
ATOM 720 O O . LEU A 1 89 ? -17.318 -1.914 8.973 1.00 86.88 89 LEU A O 1
ATOM 724 N N . PRO A 1 90 ? -15.925 -2.090 7.209 1.00 88.00 90 PRO A N 1
ATOM 725 C CA . PRO A 1 90 ? -16.546 -3.308 6.705 1.00 88.00 90 PRO A CA 1
ATOM 726 C C . PRO A 1 90 ? -16.192 -4.519 7.583 1.00 88.00 90 PRO A C 1
ATOM 728 O O . PRO A 1 90 ? -15.364 -4.443 8.494 1.00 88.00 90 PRO A O 1
ATOM 731 N N . LEU A 1 91 ? -16.814 -5.665 7.293 1.00 88.06 91 LEU A N 1
ATOM 732 C CA . LEU A 1 91 ? -16.435 -6.936 7.913 1.00 88.06 91 LEU A CA 1
ATOM 73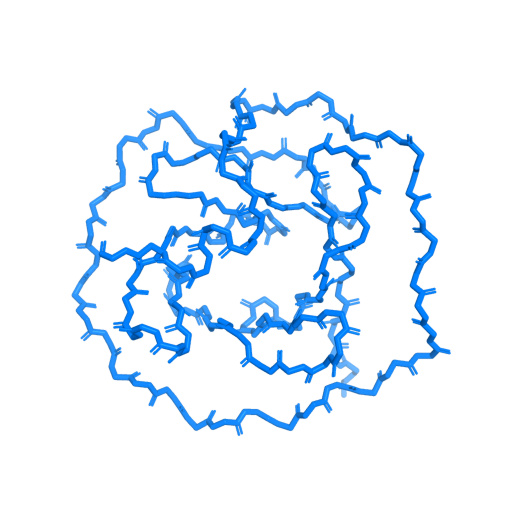3 C C . LEU A 1 91 ? -14.972 -7.271 7.599 1.00 88.06 91 LEU A C 1
ATOM 735 O O . LEU A 1 91 ? -14.510 -7.084 6.475 1.00 88.06 91 LEU A O 1
ATOM 739 N N . MET A 1 92 ? -14.267 -7.790 8.604 1.00 89.94 92 MET A N 1
ATOM 740 C CA . MET A 1 92 ? -12.868 -8.180 8.467 1.00 89.94 92 MET A CA 1
ATOM 741 C C . MET A 1 92 ? -12.721 -9.332 7.458 1.00 89.94 92 MET A C 1
ATOM 743 O O . MET A 1 92 ? -13.357 -10.373 7.650 1.00 89.94 92 MET A O 1
ATOM 747 N N . PRO A 1 93 ? -11.883 -9.178 6.415 1.00 90.81 93 PRO A N 1
ATOM 748 C CA . PRO A 1 93 ? -11.607 -10.242 5.465 1.00 90.81 93 PRO A CA 1
ATOM 749 C C . PRO A 1 93 ? -10.730 -11.325 6.101 1.00 90.81 93 PRO A C 1
ATOM 751 O O . PRO A 1 93 ? -9.964 -11.077 7.041 1.00 90.81 93 PRO A O 1
ATOM 754 N N . ALA A 1 94 ? -10.827 -12.541 5.565 1.00 90.31 94 ALA A N 1
ATOM 755 C CA . ALA A 1 94 ? -9.862 -13.586 5.872 1.00 90.31 94 ALA A CA 1
ATOM 756 C C . ALA A 1 94 ? -8.489 -13.202 5.284 1.00 90.31 94 ALA A C 1
ATOM 758 O O . ALA A 1 94 ? -8.447 -12.648 4.188 1.00 90.31 94 ALA A O 1
ATOM 759 N N . PRO A 1 95 ? -7.370 -13.483 5.974 1.00 90.12 95 PRO A N 1
ATOM 760 C CA . PRO A 1 95 ? -6.046 -13.278 5.397 1.00 90.12 95 PRO A CA 1
ATOM 761 C C . PRO A 1 95 ? -5.866 -14.078 4.093 1.00 90.12 95 PRO A C 1
ATOM 763 O O . PRO A 1 95 ? -6.291 -15.239 4.046 1.00 90.12 95 PRO A O 1
ATOM 766 N N . PRO A 1 96 ? -5.214 -13.507 3.064 1.00 89.94 96 PRO A N 1
ATOM 767 C CA . PRO A 1 96 ? -5.003 -14.188 1.794 1.00 89.94 96 PRO A CA 1
ATOM 768 C C . PRO A 1 96 ? -4.032 -15.361 1.948 1.00 89.94 96 PRO A C 1
ATOM 770 O O . PRO A 1 96 ? -3.110 -15.332 2.769 1.00 89.94 96 PRO A O 1
ATOM 773 N N . LEU A 1 97 ? -4.198 -16.382 1.106 1.00 88.50 97 LEU A N 1
ATOM 774 C CA . LEU A 1 97 ? -3.231 -17.470 0.980 1.00 88.50 97 LEU A CA 1
ATOM 775 C C . LEU A 1 97 ? -2.123 -17.052 0.005 1.00 88.50 97 LEU A C 1
ATOM 777 O O . LEU A 1 97 ? -2.407 -16.767 -1.156 1.00 88.50 97 LEU A O 1
ATOM 781 N N . ILE A 1 98 ? -0.871 -17.036 0.469 1.00 88.44 98 ILE A N 1
ATOM 782 C CA . ILE A 1 98 ? 0.293 -16.665 -0.349 1.00 88.44 98 ILE A CA 1
ATOM 783 C C . ILE A 1 98 ? 1.200 -17.868 -0.597 1.00 88.44 98 ILE A C 1
ATOM 785 O O . ILE A 1 98 ? 1.426 -18.678 0.301 1.00 88.44 98 ILE A O 1
ATOM 789 N N . GLU A 1 99 ? 1.760 -17.960 -1.801 1.00 82.50 99 GLU A N 1
ATOM 790 C CA . GLU A 1 99 ? 2.753 -18.992 -2.141 1.00 82.50 99 GLU A CA 1
ATOM 791 C C . GLU A 1 99 ? 4.151 -18.662 -1.590 1.00 82.50 99 GLU A C 1
ATOM 793 O O . GLU A 1 99 ? 4.982 -19.548 -1.404 1.00 82.50 99 GLU A O 1
ATOM 798 N N . GLY A 1 100 ? 4.410 -17.386 -1.286 1.00 87.75 100 GLY A N 1
ATOM 799 C CA . GLY A 1 100 ? 5.667 -16.918 -0.715 1.00 87.75 100 GLY A CA 1
ATOM 800 C C . GLY A 1 100 ? 5.767 -15.395 -0.674 1.00 87.75 100 GLY A C 1
ATOM 801 O O . GLY A 1 100 ? 4.901 -14.681 -1.179 1.00 87.75 100 GLY A O 1
ATOM 802 N N . ILE A 1 101 ? 6.841 -14.895 -0.060 1.00 89.94 101 ILE A N 1
ATOM 803 C CA . ILE A 1 101 ? 7.178 -13.467 -0.091 1.00 89.94 101 ILE A CA 1
ATOM 804 C C . ILE A 1 101 ? 7.743 -13.147 -1.483 1.00 89.94 101 ILE A C 1
ATOM 806 O O . ILE A 1 101 ? 8.662 -13.840 -1.930 1.00 89.94 101 ILE A O 1
ATOM 810 N N . PRO A 1 102 ? 7.223 -12.122 -2.174 1.00 92.44 102 PRO A N 1
ATOM 811 C CA . PRO A 1 102 ? 7.670 -11.777 -3.511 1.00 92.44 102 PRO A CA 1
ATOM 812 C C . PRO A 1 102 ? 9.077 -11.178 -3.464 1.00 92.44 102 PRO A C 1
ATOM 814 O O . PRO A 1 102 ? 9.489 -10.556 -2.482 1.00 92.44 102 PRO A O 1
ATOM 817 N N . LEU A 1 103 ? 9.811 -11.329 -4.563 1.00 92.88 103 LEU A N 1
ATOM 818 C CA . LEU A 1 103 ? 11.097 -10.663 -4.725 1.00 92.88 103 LEU A CA 1
ATOM 819 C C . LEU A 1 103 ? 10.893 -9.159 -4.949 1.00 92.88 103 LEU A C 1
ATOM 821 O O . LEU A 1 103 ? 9.911 -8.731 -5.562 1.00 92.88 103 LEU A O 1
ATOM 825 N N . ASN A 1 104 ? 11.844 -8.356 -4.472 1.00 94.38 104 ASN A N 1
ATOM 826 C CA . ASN A 1 104 ? 11.884 -6.929 -4.773 1.00 94.38 104 ASN A CA 1
ATOM 827 C C . ASN A 1 104 ? 12.292 -6.726 -6.247 1.00 94.38 104 ASN A C 1
ATOM 829 O O . ASN A 1 104 ? 13.276 -7.331 -6.677 1.00 94.38 104 ASN A O 1
ATOM 833 N N . PRO A 1 105 ? 11.616 -5.850 -7.014 1.00 91.94 105 PRO A N 1
ATOM 834 C CA . PRO A 1 105 ? 11.898 -5.629 -8.437 1.00 91.94 105 PRO A CA 1
ATOM 835 C C . PRO A 1 105 ? 13.221 -4.887 -8.711 1.00 91.94 105 PRO A C 1
ATOM 837 O O . PRO A 1 105 ? 13.581 -4.668 -9.863 1.00 91.94 105 PRO A O 1
ATOM 840 N N . GLY A 1 106 ? 13.965 -4.499 -7.671 1.00 91.94 106 GLY A N 1
ATOM 841 C CA . GLY A 1 106 ? 15.288 -3.874 -7.768 1.00 91.94 106 GLY A CA 1
ATOM 842 C C . GLY A 1 106 ? 15.255 -2.351 -7.907 1.00 91.94 106 GLY A C 1
ATOM 843 O O . GLY A 1 106 ? 16.082 -1.680 -7.298 1.00 91.94 106 GLY A O 1
ATOM 844 N N . PHE A 1 107 ? 14.288 -1.797 -8.641 1.00 93.19 107 PHE A N 1
ATOM 845 C CA . PHE A 1 107 ? 14.047 -0.353 -8.715 1.00 93.19 107 PHE A CA 1
ATOM 846 C C . PHE A 1 107 ? 12.563 -0.040 -8.928 1.00 93.19 107 PHE A C 1
ATOM 848 O O . PHE A 1 107 ? 11.808 -0.863 -9.450 1.00 93.19 107 PHE A O 1
ATOM 855 N N . ALA A 1 108 ? 12.146 1.154 -8.509 1.00 93.56 108 ALA A N 1
ATOM 856 C CA . ALA A 1 108 ? 10.814 1.668 -8.790 1.00 93.56 108 ALA A CA 1
ATOM 857 C C . ALA A 1 108 ? 10.826 2.459 -10.114 1.00 93.56 108 ALA A C 1
ATOM 859 O O . ALA A 1 108 ? 11.761 3.235 -10.336 1.00 93.56 108 ALA A O 1
ATOM 860 N N . PRO A 1 109 ? 9.827 2.280 -10.998 1.00 93.19 109 PRO A N 1
ATOM 861 C CA . PRO A 1 109 ? 9.680 3.093 -12.203 1.00 93.19 109 PRO A CA 1
ATOM 862 C C . PRO A 1 109 ? 9.536 4.585 -11.885 1.00 93.19 109 PRO A C 1
ATOM 864 O O . PRO A 1 109 ? 9.056 4.955 -10.815 1.00 93.19 109 PRO A O 1
ATOM 867 N N . GLU A 1 110 ? 9.895 5.451 -12.831 1.00 93.00 110 GLU A N 1
ATOM 868 C CA . GLU A 1 110 ? 9.589 6.876 -12.706 1.00 93.00 110 GLU A CA 1
ATOM 869 C C . GLU A 1 110 ? 8.062 7.081 -12.758 1.00 93.00 110 GLU A C 1
ATOM 871 O O . GLU A 1 110 ? 7.411 6.593 -13.689 1.00 93.00 110 GLU A O 1
ATOM 876 N N . PRO A 1 111 ? 7.465 7.736 -11.750 1.00 92.88 111 PRO A N 1
ATOM 877 C CA . PRO A 1 111 ? 6.024 7.864 -11.665 1.00 92.88 111 PRO A CA 1
ATOM 878 C C . PRO A 1 111 ? 5.503 8.967 -12.582 1.00 92.88 111 PRO A C 1
ATOM 880 O O . PRO A 1 111 ? 6.122 10.017 -12.740 1.00 92.88 111 PRO A O 1
ATOM 883 N N . ILE A 1 112 ? 4.283 8.793 -13.089 1.00 92.56 112 ILE A N 1
ATOM 884 C CA . ILE A 1 112 ? 3.495 9.939 -13.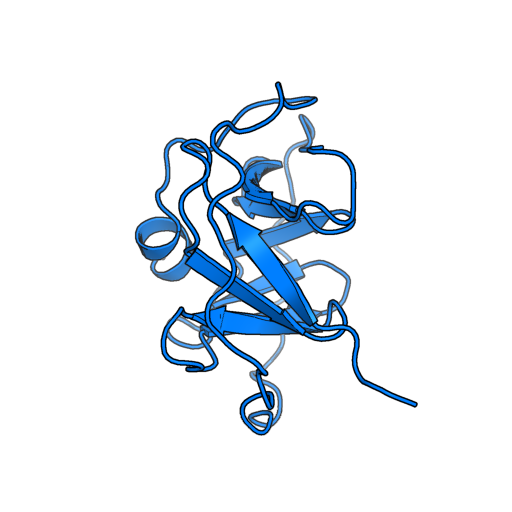552 1.00 92.56 112 ILE A CA 1
ATOM 885 C C . ILE A 1 112 ? 2.933 10.634 -12.306 1.00 92.56 112 ILE A C 1
ATOM 887 O O . ILE A 1 112 ? 2.047 10.090 -11.646 1.00 92.56 112 ILE A O 1
ATOM 891 N N . GLY A 1 113 ? 3.448 11.821 -11.982 1.00 89.88 113 GLY A N 1
ATOM 892 C CA . GLY A 1 113 ? 3.164 12.534 -10.733 1.00 89.88 113 GLY A CA 1
ATOM 893 C C . GLY A 1 113 ? 4.379 12.515 -9.804 1.00 89.88 113 GLY A C 1
ATOM 894 O O . GLY A 1 113 ? 5.509 12.629 -10.267 1.00 89.88 113 GLY A O 1
ATOM 895 N N . GLU A 1 114 ? 4.158 12.367 -8.499 1.00 94.00 114 GLU A N 1
ATOM 896 C CA . GLU A 1 114 ? 5.234 12.358 -7.502 1.00 94.00 114 GLU A CA 1
ATOM 897 C C . GLU A 1 114 ? 5.119 11.164 -6.552 1.00 94.00 114 GLU A C 1
ATOM 899 O O . GLU A 1 114 ? 4.023 10.723 -6.200 1.00 94.00 114 GLU A O 1
ATOM 904 N N . TRP A 1 115 ? 6.264 10.678 -6.075 1.00 96.69 115 TRP A N 1
ATOM 905 C CA . TRP A 1 115 ? 6.306 9.797 -4.914 1.00 96.69 115 TRP A CA 1
ATOM 906 C C . TRP A 1 115 ? 5.937 10.565 -3.649 1.00 96.69 115 TRP A C 1
ATOM 908 O O . TRP A 1 115 ? 6.405 11.683 -3.422 1.00 96.69 115 TRP A O 1
ATOM 918 N N . SER A 1 116 ? 5.173 9.925 -2.774 1.00 96.56 116 SER A N 1
ATOM 919 C CA . SER A 1 116 ? 4.909 10.455 -1.447 1.00 96.56 116 SER A CA 1
ATOM 920 C C . SER A 1 116 ? 6.202 10.547 -0.627 1.00 96.56 116 SER A C 1
ATOM 922 O O . SER A 1 116 ? 7.152 9.752 -0.741 1.00 96.56 116 SER A O 1
ATOM 924 N N . THR A 1 117 ? 6.246 11.546 0.250 1.00 96.25 117 THR A N 1
ATOM 925 C CA . THR A 1 117 ? 7.276 11.646 1.287 1.00 96.25 117 THR A CA 1
ATOM 926 C C . THR A 1 117 ? 6.997 10.686 2.445 1.00 96.25 117 THR A C 1
ATOM 928 O O . THR A 1 117 ? 7.922 10.357 3.188 1.00 96.25 117 THR A O 1
ATOM 931 N N . LEU A 1 118 ? 5.759 10.191 2.563 1.00 97.56 118 LEU A N 1
ATOM 932 C CA . LEU A 1 118 ? 5.337 9.231 3.573 1.00 97.56 118 LEU A CA 1
ATOM 933 C C . LEU A 1 118 ? 5.861 7.829 3.253 1.00 97.56 118 LEU A C 1
ATOM 935 O O . LEU A 1 118 ? 5.778 7.340 2.128 1.00 97.56 118 LEU A O 1
ATOM 939 N N . SER A 1 119 ? 6.351 7.136 4.277 1.00 97.81 119 SER A N 1
ATOM 940 C CA . SER A 1 119 ? 6.467 5.677 4.233 1.00 97.81 119 SER A CA 1
ATOM 941 C C . SER A 1 119 ? 5.088 5.020 4.310 1.00 97.81 119 SER A C 1
ATOM 943 O O . SER A 1 119 ? 4.143 5.599 4.849 1.00 97.81 119 SER A O 1
ATOM 945 N N . PHE A 1 120 ? 4.995 3.761 3.879 1.00 97.94 120 PHE A N 1
ATOM 946 C CA . PHE A 1 120 ? 3.760 2.975 3.964 1.00 97.94 120 PHE A CA 1
ATOM 947 C C . PHE A 1 120 ? 3.152 2.969 5.381 1.00 97.94 120 PHE A C 1
ATOM 949 O O . PHE A 1 120 ? 1.959 3.197 5.563 1.00 97.94 120 PHE A O 1
ATOM 956 N N . ASN A 1 121 ? 3.985 2.813 6.416 1.00 97.31 121 ASN A N 1
ATOM 957 C CA . ASN A 1 121 ? 3.522 2.857 7.805 1.00 97.31 121 ASN A CA 1
ATOM 958 C C . ASN A 1 121 ? 3.074 4.256 8.247 1.00 97.31 121 ASN A C 1
ATOM 960 O O . ASN A 1 121 ? 2.113 4.365 9.007 1.00 97.31 121 ASN A O 1
ATOM 964 N N . GLN A 1 122 ? 3.749 5.325 7.816 1.00 97.56 122 GLN A N 1
ATOM 965 C CA . GLN A 1 122 ? 3.306 6.688 8.130 1.00 97.56 122 GLN A CA 1
ATOM 966 C C . GLN A 1 122 ? 1.960 6.988 7.469 1.00 97.56 122 GLN A C 1
ATOM 968 O O . GLN A 1 122 ? 1.069 7.511 8.131 1.00 97.56 122 GLN A O 1
ATOM 973 N N . TRP A 1 123 ? 1.787 6.572 6.214 1.00 97.50 123 TRP A N 1
ATOM 974 C CA . TRP A 1 123 ? 0.534 6.696 5.475 1.00 97.50 123 TRP A CA 1
ATOM 975 C C . TRP A 1 123 ? -0.638 5.988 6.177 1.00 97.50 123 TRP A C 1
ATOM 977 O O . TRP A 1 123 ? -1.693 6.596 6.356 1.00 97.50 123 TRP A O 1
ATOM 987 N N . LEU A 1 124 ? -0.433 4.769 6.693 1.00 97.31 124 LEU A N 1
ATOM 988 C CA . LEU A 1 124 ? -1.437 4.029 7.480 1.00 97.31 124 LEU A CA 1
ATOM 989 C C . LEU A 1 124 ? -1.790 4.672 8.836 1.00 97.31 124 LEU A C 1
ATOM 991 O O . LEU A 1 124 ? -2.815 4.337 9.427 1.00 97.31 124 LEU A O 1
ATOM 995 N N . ASN A 1 125 ? -0.933 5.546 9.375 1.00 96.06 125 ASN A N 1
ATOM 996 C CA . ASN A 1 125 ? -1.120 6.182 10.686 1.00 96.06 125 ASN A CA 1
ATOM 997 C C . ASN A 1 125 ? -1.418 7.690 10.583 1.00 96.06 125 ASN A C 1
ATOM 999 O O . ASN A 1 125 ? -1.317 8.396 11.592 1.00 96.06 125 ASN A O 1
ATOM 1003 N N . GLN A 1 126 ? -1.796 8.182 9.398 1.00 91.50 126 GLN A N 1
ATOM 1004 C CA . GLN A 1 126 ? -2.303 9.544 9.226 1.00 91.50 126 GLN A CA 1
ATOM 1005 C C . GLN A 1 126 ? -3.518 9.786 10.137 1.00 91.50 126 GLN A C 1
ATOM 1007 O O . GLN A 1 126 ? -4.333 8.884 10.367 1.00 91.50 126 GLN A O 1
ATOM 1012 N N . ARG A 1 127 ? -3.606 11.001 10.683 1.00 78.81 127 ARG A N 1
ATOM 1013 C CA . ARG A 1 127 ? -4.671 11.426 11.599 1.00 78.81 127 ARG A CA 1
ATOM 1014 C C . ARG A 1 127 ? -5.666 12.351 10.910 1.00 78.81 127 ARG A C 1
ATOM 1016 O O . ARG A 1 127 ? -5.287 12.987 9.899 1.00 78.81 127 ARG A O 1
#

Radius of gyration: 13.45 Å; chains: 1; bounding box: 33×37×27 Å

pLDDT: mean 92.52, std 7.3, range [46.31, 98.44]